Protein AF-A0A1U9ZXT6-F1 (afdb_monomer_lite)

Foldseek 3Di:
DPQWAWADDPFKIKTKGFCQAWPDDPFKIKGFLVCLVVVLVRLVVCPPPDRPDPPVVVVVPPDDPDPDPFDPDAFAWDDPNTMIMTGGDWAWPPVDDDPDRMTMTMGGNSVSVNSNVNSVVSD

pLDDT: mean 74.84, std 19.44, range [28.48, 96.31]

Organism: NCBI:txid1909395

Sequence (123 aa):
MGPYRVETRSESFYLTAPKERLTNTAATWSIPAEDVSCVLAALNQIVGQPHSGYSAWLRGGRQITGDHPMPAGDYPATSDGQRVTLSGPAYLTDRAEGTWPYNSIELGYDAVEPLRDALQAVR

Secondary structure (DSSP, 8-state):
--S-EEEE-SSEEEEEEETTT-EE-SSEEEEEGGGHHHHHHHHTTSTT-----HHHHHHTT---SSS----SS---EEE-SSEEEEES--EEE--SSS--SEEEEEEEGGGHHHHHHHHHHT-

Structure (mmCIF, N/CA/C/O backbone):
data_AF-A0A1U9ZXT6-F1
#
_entry.id   AF-A0A1U9ZXT6-F1
#
loop_
_atom_site.group_PDB
_atom_site.id
_atom_site.type_symbol
_atom_site.label_atom_id
_atom_site.label_alt_id
_atom_site.label_comp_id
_atom_site.label_asym_id
_atom_site.label_entity_id
_atom_site.label_seq_id
_atom_site.pdbx_PDB_ins_code
_atom_site.Cartn_x
_atom_site.Cartn_y
_atom_site.Cartn_z
_atom_site.occupancy
_atom_site.B_iso_or_equiv
_atom_site.auth_seq_id
_atom_site.auth_comp_id
_atom_site.auth_asym_id
_atom_site.auth_atom_id
_atom_site.pdbx_PDB_model_num
ATOM 1 N N . MET A 1 1 ? -15.234 -0.168 -6.563 1.00 59.72 1 MET A N 1
ATOM 2 C CA . MET A 1 1 ? -14.019 0.638 -6.319 1.00 59.72 1 MET A CA 1
ATOM 3 C C . MET A 1 1 ? -14.199 1.313 -4.973 1.00 59.72 1 MET A C 1
ATOM 5 O O . MET A 1 1 ? -15.179 2.029 -4.818 1.00 59.72 1 MET A O 1
ATOM 9 N N . GLY A 1 2 ? -13.365 0.963 -3.992 1.00 78.06 2 GLY A N 1
ATOM 10 C CA . GLY A 1 2 ? -13.428 1.513 -2.633 1.00 78.06 2 GLY A CA 1
ATOM 11 C C . GLY A 1 2 ? -12.745 2.883 -2.522 1.00 78.0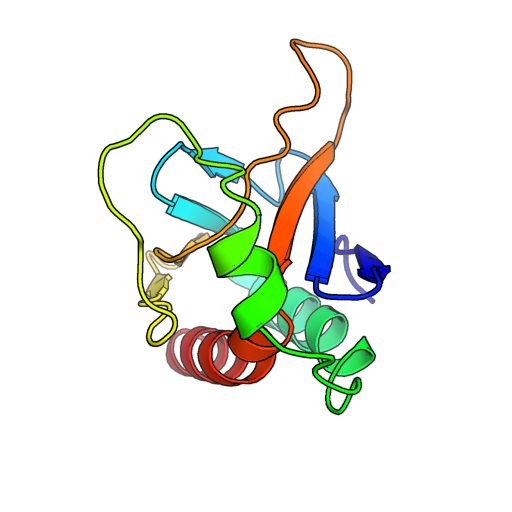6 2 GLY A C 1
ATOM 12 O O . GLY A 1 2 ? -12.568 3.549 -3.541 1.00 78.06 2 GLY A O 1
ATOM 13 N N . PRO A 1 3 ? -12.322 3.311 -1.320 1.00 89.81 3 PRO A N 1
ATOM 14 C CA . PRO A 1 3 ? -11.769 4.653 -1.096 1.00 89.81 3 PRO A CA 1
ATOM 15 C C . PRO A 1 3 ? -10.370 4.875 -1.706 1.00 89.81 3 PRO A C 1
ATOM 17 O O . PRO A 1 3 ? -9.826 5.971 -1.595 1.00 89.81 3 PRO A O 1
ATOM 20 N N . TYR A 1 4 ? -9.801 3.857 -2.355 1.00 92.31 4 TYR A N 1
ATOM 21 C CA . TYR A 1 4 ? -8.459 3.864 -2.926 1.00 92.31 4 TYR A CA 1
ATOM 22 C C . TYR A 1 4 ? -8.485 4.251 -4.402 1.00 92.31 4 TYR A C 1
ATOM 24 O O . TYR A 1 4 ? -9.256 3.702 -5.194 1.00 92.31 4 TYR A O 1
ATOM 32 N N . ARG A 1 5 ? -7.606 5.177 -4.773 1.00 91.06 5 ARG A N 1
ATOM 33 C CA . ARG A 1 5 ? -7.395 5.637 -6.147 1.00 91.06 5 ARG A CA 1
ATOM 34 C C . ARG A 1 5 ? -5.975 5.323 -6.582 1.00 91.06 5 ARG A C 1
ATOM 36 O O . ARG A 1 5 ? -5.053 5.465 -5.782 1.00 91.06 5 ARG A O 1
ATOM 43 N N . VAL A 1 6 ? -5.826 4.934 -7.845 1.00 89.06 6 VAL A N 1
ATOM 44 C CA . VAL A 1 6 ? -4.524 4.733 -8.479 1.00 89.06 6 VAL A CA 1
ATOM 45 C C . VAL A 1 6 ? -4.269 5.853 -9.476 1.00 89.06 6 VAL A C 1
ATOM 47 O O . VAL A 1 6 ? -5.105 6.119 -10.337 1.00 89.06 6 VAL A O 1
ATOM 50 N N . GLU A 1 7 ? -3.118 6.504 -9.358 1.00 86.69 7 GLU A N 1
ATOM 51 C CA . GLU A 1 7 ? -2.624 7.475 -10.334 1.00 86.69 7 GLU A CA 1
ATOM 52 C C . GLU A 1 7 ? -1.330 6.939 -10.952 1.00 86.69 7 GLU A C 1
ATOM 54 O O . GLU A 1 7 ? -0.301 6.854 -10.284 1.00 86.69 7 GLU A O 1
ATOM 59 N N . THR A 1 8 ? -1.382 6.555 -12.227 1.00 82.94 8 THR A N 1
ATOM 60 C CA . THR A 1 8 ? -0.243 5.974 -12.950 1.00 82.94 8 THR A CA 1
ATOM 61 C C . THR A 1 8 ? 0.804 7.025 -13.309 1.00 82.94 8 THR A C 1
ATOM 63 O O . THR A 1 8 ? 0.471 8.114 -13.788 1.00 82.94 8 THR A O 1
ATOM 66 N N . ARG A 1 9 ? 2.079 6.668 -13.170 1.00 75.00 9 ARG A N 1
ATOM 67 C CA . ARG A 1 9 ? 3.244 7.401 -13.683 1.00 75.00 9 ARG A CA 1
ATOM 68 C C . ARG A 1 9 ? 4.008 6.519 -14.670 1.00 75.00 9 ARG A C 1
ATOM 70 O O . ARG A 1 9 ? 3.625 5.380 -14.923 1.00 75.00 9 ARG A O 1
ATOM 77 N N . SER A 1 10 ? 5.071 7.059 -15.261 1.00 72.38 10 SER A N 1
ATOM 78 C CA . SER A 1 10 ? 5.894 6.325 -16.228 1.00 72.38 10 SER A CA 1
ATOM 79 C C . SER A 1 10 ? 6.550 5.082 -15.623 1.00 72.38 10 SER A C 1
ATOM 81 O O . SER A 1 10 ? 6.598 4.055 -16.281 1.00 72.38 10 SER A O 1
ATOM 83 N N . GLU A 1 11 ? 7.014 5.156 -14.373 1.00 71.25 11 GLU A N 1
ATOM 84 C CA . GLU A 1 11 ? 7.793 4.081 -13.724 1.00 71.25 11 GLU A CA 1
ATOM 85 C C . GLU A 1 11 ? 7.192 3.606 -12.388 1.00 71.25 11 GLU A C 1
ATOM 87 O O . GLU A 1 11 ? 7.660 2.638 -11.792 1.00 71.25 11 GLU A O 1
ATOM 92 N N . SER A 1 12 ? 6.151 4.285 -11.915 1.00 77.62 12 SER A N 1
ATOM 93 C CA . SER A 1 12 ? 5.545 4.099 -10.599 1.00 77.62 12 SER A CA 1
ATOM 94 C C . SER A 1 12 ? 4.052 4.417 -10.645 1.00 77.62 12 SER A C 1
ATOM 96 O O . SER A 1 12 ? 3.500 4.778 -11.688 1.00 77.62 12 SER A O 1
ATOM 98 N N . PHE A 1 13 ? 3.378 4.317 -9.509 1.00 81.75 13 PHE A N 1
ATOM 99 C CA . PHE A 1 13 ? 2.015 4.795 -9.336 1.00 81.75 13 PHE A CA 1
ATOM 100 C C . PHE A 1 13 ? 1.800 5.294 -7.909 1.00 81.75 13 PHE A C 1
ATOM 102 O O . PHE A 1 13 ? 2.441 4.815 -6.974 1.00 81.75 13 PHE A O 1
ATOM 109 N N . TYR A 1 14 ? 0.861 6.221 -7.733 1.00 85.75 14 TYR A N 1
ATOM 110 C CA . TYR A 1 14 ? 0.351 6.567 -6.410 1.00 85.75 14 TYR A CA 1
ATOM 111 C C . TYR A 1 14 ? -0.856 5.706 -6.064 1.00 85.75 14 TYR A C 1
ATOM 113 O O . TYR A 1 14 ? -1.781 5.585 -6.867 1.00 85.75 14 TYR A O 1
ATOM 121 N N . LEU A 1 15 ? -0.872 5.168 -4.846 1.00 90.19 15 LEU A N 1
ATOM 122 C CA . LEU A 1 15 ? -2.068 4.677 -4.177 1.00 90.19 15 LEU A CA 1
ATOM 123 C C . LEU A 1 15 ? -2.508 5.729 -3.156 1.00 90.19 15 LEU A C 1
ATOM 125 O O . LEU A 1 15 ? -1.814 5.975 -2.169 1.00 90.19 15 LEU A O 1
ATOM 129 N N . THR A 1 16 ? -3.662 6.346 -3.395 1.00 89.81 16 THR A N 1
ATOM 130 C CA . THR A 1 16 ? -4.197 7.446 -2.583 1.00 89.81 16 THR A CA 1
ATOM 131 C C . THR A 1 16 ? -5.497 7.040 -1.907 1.00 89.81 16 THR A C 1
ATOM 133 O O . THR A 1 16 ? -6.379 6.485 -2.562 1.00 89.81 16 THR A O 1
ATOM 136 N N . ALA A 1 17 ? -5.661 7.375 -0.628 1.00 92.00 17 ALA A N 1
ATOM 137 C CA . ALA A 1 17 ? -6.921 7.214 0.102 1.00 92.00 17 ALA A CA 1
ATOM 138 C C . ALA A 1 17 ? -7.058 8.270 1.217 1.00 92.00 17 ALA A C 1
ATOM 140 O O . ALA A 1 17 ? -6.080 8.952 1.535 1.00 92.00 17 ALA A O 1
ATOM 141 N N . PRO A 1 18 ? -8.256 8.453 1.807 1.00 91.00 18 PRO A N 1
ATOM 142 C CA . PRO A 1 18 ? -8.437 9.313 2.975 1.00 91.00 18 PRO A CA 1
ATOM 143 C C . PRO A 1 18 ? -7.496 8.931 4.126 1.00 91.00 18 PRO A C 1
ATOM 145 O O . PRO A 1 18 ? -7.154 7.755 4.282 1.00 91.00 18 PRO A O 1
ATOM 148 N N . LYS A 1 19 ? -7.073 9.908 4.937 1.00 87.19 19 LYS A N 1
ATOM 149 C CA . LYS A 1 19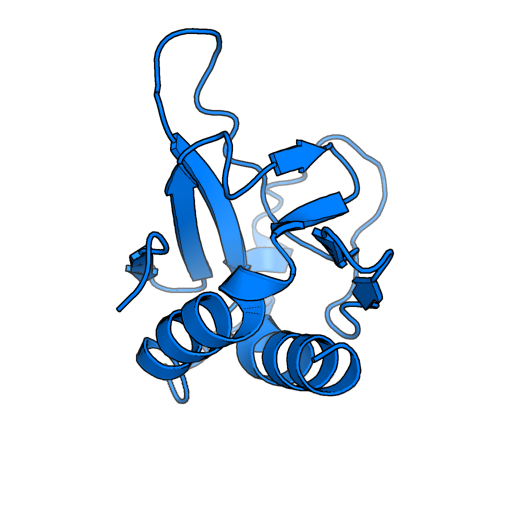 ? -6.063 9.707 6.001 1.00 87.19 19 LYS A CA 1
ATOM 150 C C . LYS A 1 19 ? -6.453 8.645 7.031 1.00 87.19 19 LYS A C 1
ATOM 152 O O . LYS A 1 19 ? -5.594 7.941 7.550 1.00 87.19 19 LYS A O 1
ATOM 157 N N . GLU A 1 20 ? -7.743 8.493 7.298 1.00 88.75 20 GLU A N 1
ATOM 158 C CA . GLU A 1 20 ? -8.293 7.473 8.191 1.00 88.75 20 GLU A CA 1
ATOM 159 C C . GLU A 1 20 ? -8.223 6.048 7.602 1.00 88.75 20 GLU A C 1
ATOM 161 O O . GLU A 1 20 ? -8.204 5.056 8.339 1.00 88.75 20 GLU A O 1
ATOM 166 N N . ARG A 1 21 ? -8.141 5.936 6.269 1.00 92.25 21 ARG A N 1
ATOM 167 C CA . ARG A 1 21 ? -8.103 4.673 5.511 1.00 92.25 21 ARG A CA 1
ATOM 168 C C . ARG A 1 21 ? -6.698 4.258 5.088 1.00 92.25 21 ARG A C 1
ATOM 170 O O . ARG A 1 21 ? -6.431 3.071 4.948 1.00 92.25 21 ARG A O 1
ATOM 177 N N . LEU A 1 22 ? -5.792 5.203 4.885 1.00 90.81 22 LEU A N 1
ATOM 178 C CA . LEU A 1 22 ? -4.394 4.922 4.577 1.00 90.81 22 LEU A CA 1
ATOM 179 C C . LEU A 1 22 ? -3.529 5.743 5.514 1.00 90.81 22 LEU A C 1
ATOM 181 O O . LEU A 1 22 ? -3.393 6.949 5.348 1.00 90.81 22 LEU A O 1
ATOM 185 N N . THR A 1 23 ? -2.944 5.083 6.503 1.00 87.12 23 THR A N 1
ATOM 186 C CA . THR A 1 23 ? -1.973 5.709 7.403 1.00 87.12 23 THR A CA 1
ATOM 187 C C . THR A 1 23 ? -0.586 5.267 6.986 1.00 87.12 23 THR A C 1
ATOM 189 O O . THR A 1 23 ? -0.391 4.087 6.703 1.00 87.12 23 THR A O 1
ATOM 192 N N . ASN A 1 24 ? 0.386 6.158 7.026 1.00 78.56 24 ASN A N 1
ATOM 193 C CA . ASN A 1 24 ? 1.765 5.835 6.708 1.00 78.56 24 ASN A CA 1
ATOM 194 C C . ASN A 1 24 ? 2.711 6.437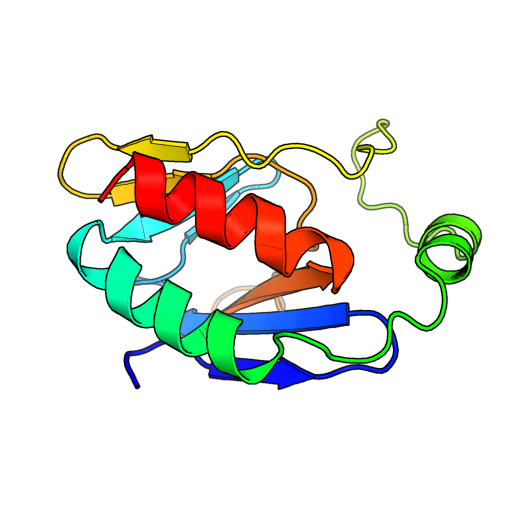 7.748 1.00 78.56 24 ASN A C 1
ATOM 196 O O . ASN A 1 24 ? 2.466 7.511 8.289 1.00 78.56 24 ASN A O 1
ATOM 200 N N . THR A 1 25 ? 3.792 5.720 8.015 1.00 73.38 25 THR A N 1
ATOM 201 C CA . THR A 1 25 ? 4.956 6.132 8.801 1.00 73.38 25 THR A CA 1
ATOM 202 C C . THR A 1 25 ? 6.192 5.947 7.931 1.00 73.38 25 THR A C 1
ATOM 204 O O . THR A 1 25 ? 6.107 5.269 6.912 1.00 73.38 25 THR A O 1
ATOM 207 N N . ALA A 1 26 ? 7.350 6.469 8.346 1.00 64.56 26 ALA A N 1
ATOM 208 C CA . ALA A 1 26 ? 8.605 6.349 7.595 1.00 64.56 26 ALA A CA 1
ATOM 209 C C . ALA A 1 26 ? 8.981 4.907 7.180 1.00 64.56 26 ALA A C 1
ATOM 211 O O . ALA A 1 26 ? 9.722 4.741 6.218 1.00 64.56 26 ALA A O 1
ATOM 212 N N . ALA A 1 27 ? 8.483 3.881 7.884 1.00 68.38 27 ALA A N 1
ATOM 213 C CA . ALA A 1 27 ? 8.836 2.479 7.647 1.00 68.38 27 ALA A CA 1
ATOM 214 C C . ALA A 1 27 ? 7.665 1.586 7.197 1.00 68.38 27 ALA A C 1
ATOM 216 O O . ALA A 1 27 ? 7.891 0.512 6.641 1.00 68.38 27 ALA A O 1
ATOM 217 N N . THR A 1 28 ? 6.419 1.984 7.463 1.00 82.38 28 THR A N 1
ATOM 218 C CA . THR A 1 28 ? 5.241 1.133 7.245 1.00 82.38 28 THR A CA 1
ATOM 219 C C . THR A 1 28 ? 4.042 1.938 6.787 1.00 82.38 28 THR A C 1
ATOM 221 O O . THR A 1 28 ? 3.934 3.140 7.030 1.00 82.38 28 THR A O 1
ATOM 224 N N . TRP A 1 29 ? 3.082 1.258 6.182 1.00 87.88 29 TRP A N 1
ATOM 225 C CA . TRP A 1 29 ? 1.767 1.819 5.921 1.00 87.88 29 TRP A CA 1
ATOM 226 C C . TRP A 1 29 ? 0.692 0.806 6.286 1.00 87.88 29 TRP A C 1
ATOM 228 O O . TRP A 1 29 ? 0.932 -0.398 6.311 1.00 87.88 29 TRP A O 1
ATOM 238 N N . SER A 1 30 ? -0.489 1.297 6.641 1.00 91.44 30 SER A N 1
ATOM 239 C CA . SER A 1 30 ? -1.582 0.448 7.091 1.00 91.44 30 SER A CA 1
ATOM 240 C C . SER A 1 30 ? -2.921 0.885 6.528 1.00 91.44 30 SER A C 1
ATOM 242 O O . SER A 1 30 ? -3.188 2.080 6.346 1.00 91.44 30 SER A O 1
ATOM 244 N N . ILE A 1 31 ? -3.771 -0.110 6.313 1.00 94.50 31 ILE A N 1
ATOM 245 C CA . ILE A 1 31 ? -5.144 0.011 5.833 1.00 94.50 31 ILE A CA 1
ATOM 246 C C . ILE A 1 31 ? -6.086 -0.711 6.802 1.00 94.50 31 ILE A C 1
ATOM 248 O O . ILE A 1 31 ? -5.643 -1.633 7.486 1.00 94.50 31 ILE A O 1
ATOM 252 N N . PRO A 1 32 ? -7.370 -0.338 6.892 1.00 96.31 32 PRO A N 1
ATOM 253 C CA . PRO A 1 32 ? -8.362 -1.161 7.571 1.00 96.31 32 PRO A CA 1
ATOM 254 C C . PRO A 1 32 ? -8.428 -2.569 6.969 1.00 96.31 32 PRO A C 1
ATOM 256 O O . PRO A 1 32 ? -8.275 -2.746 5.759 1.00 96.31 32 PRO A O 1
ATOM 259 N N . ALA A 1 33 ? -8.646 -3.583 7.803 1.00 95.44 33 ALA A N 1
ATOM 260 C CA . ALA A 1 33 ? -8.703 -4.970 7.347 1.00 95.44 33 ALA A CA 1
ATOM 261 C C . ALA A 1 33 ? -9.880 -5.195 6.382 1.00 95.44 33 ALA A C 1
ATOM 263 O O . ALA A 1 33 ? -9.750 -5.924 5.397 1.00 95.44 33 ALA A O 1
ATOM 264 N N . GLU A 1 34 ? -11.002 -4.490 6.577 1.00 95.19 34 GLU A N 1
ATOM 265 C CA . GLU A 1 34 ? -12.144 -4.548 5.660 1.00 95.19 34 GLU A CA 1
ATOM 266 C C . GLU A 1 34 ? -11.830 -4.003 4.256 1.00 95.19 34 GLU A C 1
ATOM 268 O O . GLU A 1 34 ? -12.514 -4.328 3.283 1.00 95.19 34 GLU A O 1
ATOM 273 N N . ASP A 1 35 ? -10.771 -3.203 4.133 1.00 95.94 35 ASP A N 1
ATOM 274 C CA . ASP A 1 35 ? -10.390 -2.525 2.901 1.00 95.94 35 ASP A CA 1
ATOM 275 C C . ASP A 1 35 ? -9.421 -3.329 2.023 1.00 95.94 35 ASP A C 1
ATOM 277 O O . ASP A 1 35 ? -9.158 -2.931 0.885 1.00 95.94 35 ASP A O 1
ATOM 281 N N . VAL A 1 36 ? -8.954 -4.501 2.471 1.00 94.94 36 VAL A N 1
ATOM 282 C CA . VAL A 1 36 ? -8.054 -5.378 1.695 1.00 94.94 36 VAL A CA 1
ATOM 283 C C . VAL A 1 36 ? -8.606 -5.650 0.291 1.00 94.94 36 VAL A C 1
ATOM 285 O O . VAL A 1 36 ? -7.901 -5.502 -0.708 1.00 94.94 36 VAL A O 1
ATOM 288 N N . SER A 1 37 ? -9.902 -5.961 0.179 1.00 95.12 37 SER A N 1
ATOM 289 C CA . SER A 1 37 ? -10.542 -6.214 -1.124 1.00 95.12 37 SER A CA 1
ATOM 290 C C . SER A 1 37 ? -10.602 -4.960 -2.008 1.00 95.12 37 SER A C 1
ATOM 292 O O . SER A 1 37 ? -10.505 -5.053 -3.234 1.00 95.12 37 SER A O 1
ATOM 294 N N . CYS A 1 38 ? -10.733 -3.777 -1.404 1.00 95.38 38 CYS A N 1
ATOM 295 C CA . CYS A 1 38 ? -10.733 -2.501 -2.114 1.00 95.38 38 CYS A CA 1
ATOM 296 C C . CYS A 1 38 ? -9.343 -2.160 -2.662 1.00 95.38 38 CYS A C 1
ATOM 298 O O . CYS A 1 38 ? -9.244 -1.697 -3.799 1.00 95.38 38 CYS A O 1
ATOM 300 N N . VAL A 1 39 ? -8.288 -2.419 -1.885 1.00 93.88 39 VAL A N 1
ATOM 301 C CA . VAL A 1 39 ? -6.896 -2.222 -2.316 1.00 93.88 39 VAL A CA 1
ATOM 302 C C . VAL A 1 39 ? -6.527 -3.200 -3.425 1.00 93.88 39 VAL A C 1
ATOM 304 O O . VAL A 1 39 ? -5.999 -2.776 -4.448 1.00 93.88 39 VAL A O 1
ATOM 307 N N . LEU A 1 40 ? -6.890 -4.480 -3.303 1.00 94.12 40 LEU A N 1
ATOM 308 C CA . LEU A 1 40 ? -6.686 -5.461 -4.376 1.00 94.12 40 LEU A CA 1
ATOM 309 C C . LEU A 1 40 ? -7.372 -5.032 -5.682 1.00 94.12 40 LEU A C 1
ATOM 311 O O . LEU A 1 40 ? -6.778 -5.112 -6.755 1.00 94.12 40 LEU A O 1
ATOM 315 N N . ALA A 1 41 ? -8.603 -4.519 -5.603 1.00 93.38 41 ALA A N 1
ATOM 316 C CA . ALA A 1 41 ? -9.307 -3.988 -6.770 1.00 93.38 41 ALA A CA 1
ATOM 317 C C . ALA A 1 41 ? -8.637 -2.733 -7.361 1.00 93.38 41 ALA A C 1
ATOM 319 O O . ALA A 1 41 ? -8.736 -2.503 -8.565 1.00 93.38 41 ALA A O 1
ATOM 320 N N . ALA A 1 42 ? -7.972 -1.921 -6.536 1.00 92.62 42 ALA A N 1
ATOM 321 C CA . ALA A 1 42 ? -7.178 -0.786 -6.990 1.00 92.62 42 ALA A CA 1
ATOM 322 C C . ALA A 1 42 ? -5.919 -1.259 -7.735 1.00 92.62 42 ALA A C 1
ATOM 324 O O . ALA A 1 42 ? -5.707 -0.863 -8.878 1.00 92.62 42 ALA A O 1
ATOM 325 N N . LEU A 1 43 ? -5.153 -2.183 -7.147 1.00 91.12 43 LEU A N 1
ATOM 326 C CA . LEU A 1 43 ? -3.951 -2.764 -7.759 1.00 91.12 43 LEU A CA 1
ATOM 327 C C . LEU A 1 43 ? -4.259 -3.481 -9.082 1.00 91.12 43 LEU A C 1
ATOM 329 O O . LEU A 1 43 ? -3.503 -3.353 -10.040 1.00 91.12 43 LEU A O 1
ATOM 333 N N . ASN A 1 44 ? -5.410 -4.149 -9.192 1.00 91.12 44 ASN A N 1
ATOM 334 C CA . ASN A 1 44 ? -5.842 -4.795 -10.437 1.00 91.12 44 ASN A CA 1
ATOM 335 C C . ASN A 1 44 ? -5.964 -3.831 -11.637 1.00 91.12 44 ASN A C 1
ATOM 337 O O . ASN A 1 44 ? -5.948 -4.293 -12.773 1.00 91.12 44 ASN A O 1
ATOM 341 N N . GLN A 1 45 ? -6.073 -2.512 -11.422 1.00 87.12 45 GLN A N 1
ATOM 342 C CA . GLN A 1 45 ? -6.148 -1.516 -12.507 1.00 87.12 45 GLN A CA 1
ATOM 343 C C . GLN A 1 45 ? -4.811 -1.314 -13.234 1.00 87.12 45 GLN A C 1
ATOM 345 O O . GLN A 1 45 ? -4.785 -0.767 -14.335 1.00 87.12 45 GLN A O 1
ATOM 350 N N . ILE A 1 46 ? -3.707 -1.732 -12.614 1.00 84.31 46 ILE A N 1
ATOM 351 C CA . ILE A 1 46 ? -2.339 -1.508 -13.099 1.00 84.31 46 ILE A CA 1
ATOM 352 C C . ILE A 1 46 ? -1.548 -2.806 -13.276 1.00 84.31 46 ILE A C 1
ATOM 354 O O . ILE A 1 46 ? -0.355 -2.770 -13.571 1.00 84.31 46 ILE A O 1
ATOM 358 N N . VAL A 1 47 ? -2.209 -3.955 -13.134 1.00 82.69 47 VAL A N 1
ATOM 359 C CA . VAL A 1 47 ? -1.622 -5.256 -13.464 1.00 82.69 47 VAL A CA 1
ATOM 360 C C . VAL A 1 47 ? -1.251 -5.273 -14.946 1.00 82.69 47 VAL A C 1
ATOM 362 O O . VAL A 1 47 ? -2.062 -4.927 -15.805 1.00 82.69 47 VAL A O 1
ATOM 365 N N . GLY A 1 48 ? -0.016 -5.678 -15.244 1.00 71.19 48 GLY A N 1
ATOM 366 C CA . GLY A 1 48 ? 0.493 -5.776 -16.613 1.00 71.19 48 GLY A CA 1
ATOM 367 C C . GLY A 1 48 ? 0.916 -4.449 -17.251 1.00 71.19 48 GLY A C 1
ATOM 368 O O . GLY A 1 48 ? 1.205 -4.435 -18.448 1.00 71.19 48 GLY A O 1
ATOM 369 N N . GLN A 1 49 ? 0.975 -3.344 -16.494 1.00 69.06 49 GLN A N 1
ATOM 370 C CA . GLN A 1 49 ? 1.578 -2.101 -16.984 1.00 69.06 49 GLN A CA 1
ATOM 371 C C . GLN A 1 49 ? 3.060 -2.332 -17.331 1.00 69.06 49 GLN A C 1
ATOM 373 O O . GLN A 1 49 ? 3.771 -2.992 -16.570 1.00 69.06 49 GLN A O 1
ATOM 378 N N . PRO A 1 50 ? 3.548 -1.833 -18.483 1.00 61.34 50 PRO A N 1
ATOM 379 C CA . PRO A 1 50 ? 4.914 -2.077 -18.915 1.00 61.34 50 PRO A CA 1
ATOM 380 C C . PRO A 1 50 ? 5.906 -1.467 -17.923 1.00 61.34 50 PRO A C 1
ATOM 382 O O . PRO A 1 50 ? 5.924 -0.264 -17.679 1.00 61.34 50 PRO A O 1
ATOM 385 N N . HIS A 1 51 ? 6.766 -2.326 -17.382 1.00 59.38 51 HIS A N 1
ATOM 386 C CA . HIS A 1 51 ? 7.847 -1.955 -16.484 1.00 59.38 51 HIS A CA 1
ATOM 387 C C . HIS A 1 51 ? 8.934 -1.285 -17.330 1.00 59.38 51 HIS A C 1
ATOM 389 O O . HIS A 1 51 ? 9.872 -1.952 -17.775 1.00 59.38 51 HIS A O 1
ATOM 395 N N . SER A 1 52 ? 8.830 0.016 -17.613 1.00 48.50 52 SER A N 1
ATOM 396 C CA . SER A 1 52 ? 9.956 0.749 -18.195 1.00 48.50 52 SER A CA 1
ATOM 397 C C . SER A 1 52 ? 11.042 0.911 -17.128 1.00 48.50 52 SER A C 1
ATOM 399 O O . SER A 1 52 ? 11.198 1.966 -16.536 1.00 48.50 52 SER A O 1
ATOM 401 N N . GLY A 1 53 ? 11.749 -0.181 -16.839 1.00 47.97 53 GLY A N 1
ATOM 402 C CA . GLY A 1 53 ? 13.002 -0.217 -16.101 1.00 47.97 53 GLY A CA 1
ATOM 403 C C . GLY A 1 53 ? 12.967 0.361 -14.686 1.00 47.97 53 GLY A C 1
ATOM 404 O O . GLY A 1 53 ? 13.417 1.479 -14.464 1.00 47.97 53 GLY A O 1
ATOM 405 N N . TYR A 1 54 ? 12.665 -0.492 -13.705 1.00 42.31 54 TYR A N 1
ATOM 406 C CA . TYR A 1 54 ? 13.064 -0.331 -12.293 1.00 42.31 54 TYR A CA 1
ATOM 407 C C . TYR A 1 54 ? 14.522 0.176 -12.120 1.00 42.31 54 TYR A C 1
ATOM 409 O O . TYR A 1 54 ? 14.859 0.916 -11.196 1.00 42.31 54 TYR A O 1
ATOM 417 N N . SER A 1 55 ? 15.401 -0.156 -13.073 1.00 44.34 55 SER A N 1
ATOM 418 C CA . SER A 1 55 ? 16.800 0.270 -13.124 1.00 44.34 55 SER A CA 1
ATOM 419 C C . SER A 1 55 ? 17.038 1.773 -13.337 1.00 44.34 55 SER A C 1
ATOM 421 O O . SER A 1 55 ? 18.142 2.231 -13.045 1.00 44.34 55 SER A O 1
ATOM 423 N N . ALA A 1 56 ? 16.073 2.545 -13.846 1.00 42.94 56 ALA A N 1
ATOM 424 C CA . ALA A 1 56 ? 16.209 4.000 -13.982 1.00 42.94 56 ALA A CA 1
ATOM 425 C C . ALA A 1 56 ? 15.836 4.728 -12.678 1.00 42.94 56 ALA A C 1
ATOM 427 O O . ALA A 1 56 ? 16.570 5.622 -12.249 1.00 42.94 56 ALA A O 1
ATOM 428 N N . TRP A 1 57 ? 14.795 4.257 -11.984 1.00 41.19 57 TRP A N 1
ATOM 429 C CA . TRP A 1 57 ? 14.343 4.801 -10.700 1.00 41.19 57 TRP A CA 1
ATOM 430 C C . TRP A 1 57 ? 15.402 4.653 -9.591 1.00 41.19 57 TRP A C 1
ATOM 432 O O . TRP A 1 57 ? 15.709 5.621 -8.894 1.00 41.19 57 TRP A O 1
ATOM 442 N N . LEU A 1 58 ? 16.079 3.496 -9.508 1.00 47.09 58 LEU A N 1
ATOM 443 C CA . LEU A 1 58 ? 17.231 3.310 -8.608 1.00 47.09 58 LEU A CA 1
ATOM 444 C C . LEU A 1 58 ? 18.460 4.156 -9.001 1.00 47.09 58 LEU A C 1
ATOM 446 O O . LEU A 1 58 ? 19.205 4.598 -8.128 1.00 47.09 58 LEU A O 1
ATOM 450 N N . ARG A 1 59 ? 18.694 4.404 -10.301 1.00 40.41 59 ARG A N 1
ATOM 451 C CA . ARG A 1 59 ? 19.840 5.209 -10.785 1.00 40.41 59 ARG A CA 1
ATOM 452 C C . ARG A 1 59 ? 19.656 6.715 -10.574 1.00 40.41 59 ARG A C 1
ATOM 454 O O . ARG A 1 59 ? 20.646 7.442 -10.583 1.00 40.41 59 ARG A O 1
ATOM 461 N N . GLY A 1 60 ? 18.421 7.177 -10.388 1.00 40.44 60 GLY A N 1
ATOM 462 C CA . GLY A 1 60 ? 18.069 8.592 -10.253 1.00 40.44 60 GLY A CA 1
ATOM 463 C C . GLY A 1 60 ? 18.273 9.205 -8.866 1.00 40.44 60 GLY A C 1
ATOM 464 O O . GLY A 1 60 ? 18.030 10.400 -8.713 1.00 40.44 60 GLY A O 1
ATOM 465 N N . GLY A 1 61 ? 18.700 8.435 -7.857 1.00 37.91 61 GLY A N 1
ATOM 466 C CA . GLY A 1 61 ? 19.147 8.993 -6.575 1.00 37.91 61 GLY A CA 1
ATOM 467 C C . GLY A 1 61 ? 18.125 9.885 -5.859 1.00 37.91 61 GLY A C 1
ATOM 468 O O . GLY A 1 61 ? 18.520 10.808 -5.151 1.00 37.91 61 GLY A O 1
ATOM 469 N N . ARG A 1 62 ? 16.814 9.640 -5.998 1.00 40.22 62 ARG A N 1
ATOM 470 C CA . ARG A 1 62 ? 15.810 10.253 -5.109 1.00 40.22 62 ARG A CA 1
ATOM 471 C C . ARG A 1 62 ? 15.650 9.402 -3.856 1.00 40.22 62 ARG A C 1
ATOM 473 O O . ARG A 1 62 ? 14.651 8.735 -3.624 1.00 40.22 62 ARG A O 1
ATOM 480 N N . GLN A 1 63 ? 16.733 9.447 -3.093 1.00 37.31 63 GLN A N 1
ATOM 481 C CA . GLN A 1 63 ? 16.927 8.938 -1.748 1.00 37.31 63 GLN A CA 1
ATOM 482 C C . GLN A 1 63 ? 15.870 9.560 -0.816 1.00 37.31 63 GLN A C 1
ATOM 484 O O . GLN A 1 63 ? 15.775 10.784 -0.724 1.00 37.31 63 GLN A O 1
ATOM 489 N N . ILE A 1 64 ? 15.064 8.742 -0.133 1.00 44.28 64 ILE A N 1
ATOM 490 C CA . ILE A 1 64 ? 14.432 9.187 1.115 1.00 44.28 64 ILE A CA 1
ATOM 491 C C . ILE A 1 64 ? 15.507 9.076 2.194 1.00 44.28 64 ILE A C 1
ATOM 493 O O . ILE A 1 64 ? 16.229 8.086 2.265 1.00 44.28 64 ILE A O 1
ATOM 497 N N . THR A 1 65 ? 15.627 10.113 3.013 1.00 36.19 65 THR A N 1
ATOM 498 C CA . THR A 1 65 ? 16.339 10.095 4.292 1.00 36.19 65 THR A CA 1
ATOM 499 C C . THR A 1 65 ? 16.054 8.805 5.068 1.00 36.19 65 THR A C 1
ATOM 501 O O . THR A 1 65 ? 14.922 8.557 5.477 1.00 36.19 65 THR A O 1
ATOM 504 N N . GLY A 1 66 ? 17.104 8.009 5.256 1.00 34.12 66 GLY A N 1
ATOM 505 C CA . GLY A 1 66 ? 17.096 6.659 5.813 1.00 34.12 66 GLY A CA 1
ATOM 506 C C . GLY A 1 66 ? 18.060 5.809 4.986 1.00 34.12 66 GLY A C 1
ATOM 507 O O . GLY A 1 66 ? 17.745 5.460 3.857 1.00 34.12 66 GLY A O 1
ATOM 508 N N . ASP A 1 67 ? 19.257 5.543 5.510 1.00 28.48 67 ASP A N 1
ATOM 509 C CA . ASP A 1 67 ? 20.466 5.068 4.803 1.00 28.48 67 ASP A CA 1
ATOM 510 C C . ASP A 1 67 ? 20.416 3.655 4.176 1.00 28.48 67 ASP A C 1
ATOM 512 O O . ASP A 1 67 ? 21.438 2.975 4.067 1.00 28.48 67 ASP A O 1
ATOM 516 N N . HIS A 1 68 ? 19.258 3.181 3.719 1.00 32.97 68 HIS A N 1
ATOM 517 C CA . HIS A 1 68 ? 19.135 1.845 3.153 1.00 32.97 68 HIS A CA 1
ATOM 518 C C . HIS A 1 68 ? 18.441 1.861 1.787 1.00 32.97 68 HIS A C 1
ATOM 520 O O . HIS A 1 68 ? 17.249 2.165 1.712 1.00 32.97 68 HIS A O 1
ATOM 526 N N . PRO A 1 69 ? 19.136 1.483 0.693 1.00 38.47 69 PRO A N 1
ATOM 527 C CA . PRO A 1 69 ? 18.444 1.048 -0.512 1.00 38.47 69 PRO A CA 1
ATOM 528 C C . PRO A 1 69 ? 17.606 -0.177 -0.136 1.00 38.47 69 PRO A C 1
ATOM 530 O O . PRO A 1 69 ? 18.162 -1.235 0.153 1.00 38.47 69 PRO A O 1
ATOM 533 N N . MET A 1 70 ? 16.279 -0.039 -0.072 1.00 42.19 70 MET A N 1
ATOM 534 C CA . MET A 1 70 ? 15.414 -1.196 0.147 1.00 42.19 70 MET A CA 1
ATOM 535 C C . MET A 1 70 ? 15.251 -1.923 -1.191 1.00 42.19 70 MET A C 1
ATOM 537 O O . MET A 1 70 ? 14.697 -1.338 -2.127 1.00 42.19 70 MET A O 1
ATOM 541 N N . PRO A 1 71 ? 15.767 -3.158 -1.325 1.00 43.69 71 PRO A N 1
ATOM 542 C CA . PRO A 1 71 ? 15.558 -3.941 -2.531 1.00 43.69 71 PRO A CA 1
ATOM 543 C C . PRO A 1 71 ? 14.060 -4.197 -2.733 1.00 43.69 71 PRO A C 1
ATOM 545 O O . PRO A 1 71 ? 13.306 -4.335 -1.768 1.00 43.69 71 PRO A O 1
ATOM 548 N N . ALA A 1 72 ? 13.632 -4.277 -3.993 1.00 50.41 72 ALA A N 1
ATOM 549 C CA . ALA A 1 72 ? 12.363 -4.905 -4.333 1.00 50.41 72 ALA A CA 1
ATOM 550 C C . ALA A 1 72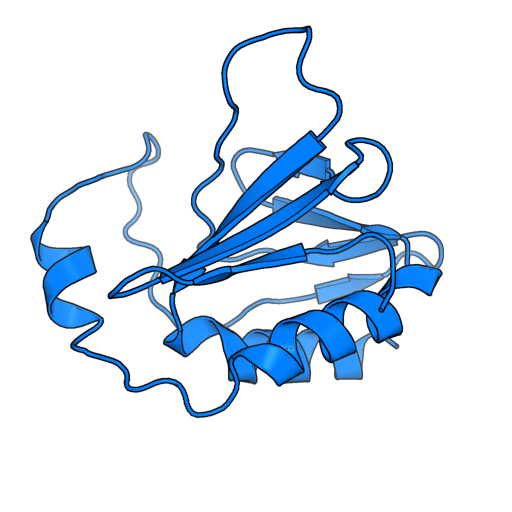 ? 12.348 -6.338 -3.790 1.00 50.41 72 ALA A C 1
ATOM 552 O O . ALA A 1 72 ? 13.366 -7.034 -3.864 1.00 50.41 72 ALA A O 1
ATOM 553 N N . GLY A 1 73 ? 11.209 -6.796 -3.277 1.00 55.72 73 GLY A N 1
ATOM 554 C CA . GLY A 1 73 ? 11.068 -8.224 -3.021 1.00 55.72 73 GLY A CA 1
ATOM 555 C C . GLY A 1 73 ? 9.879 -8.620 -2.180 1.00 55.72 73 GLY A C 1
ATOM 556 O O . GLY A 1 73 ? 9.088 -9.423 -2.644 1.00 55.72 73 GLY A O 1
ATOM 557 N N . ASP A 1 74 ? 9.707 -8.041 -0.995 1.00 64.56 74 ASP A N 1
ATOM 558 C CA . ASP A 1 74 ? 8.725 -8.548 -0.038 1.00 64.56 74 ASP A CA 1
ATOM 559 C C . ASP A 1 74 ? 7.981 -7.406 0.646 1.00 64.56 74 ASP A C 1
ATOM 561 O O . ASP A 1 74 ? 8.588 -6.477 1.183 1.00 64.56 74 ASP A O 1
ATOM 565 N N . TYR A 1 75 ? 6.653 -7.508 0.655 1.00 76.56 75 TYR A N 1
ATOM 566 C CA . TYR A 1 75 ? 5.785 -6.657 1.458 1.00 76.56 75 TYR A CA 1
ATOM 567 C C . TYR A 1 75 ? 5.177 -7.478 2.590 1.00 76.56 75 TYR A C 1
ATOM 569 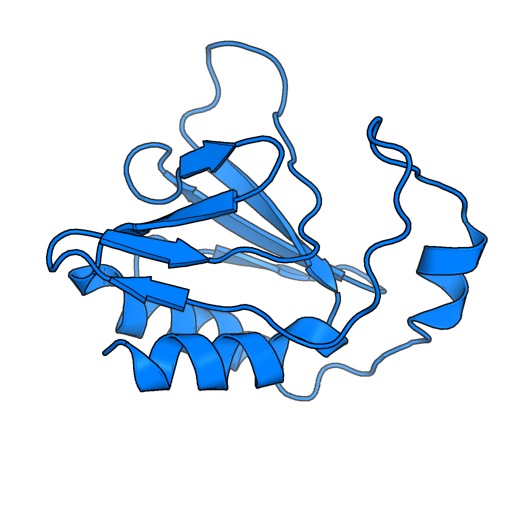O O . TYR A 1 75 ? 4.014 -7.863 2.493 1.00 76.56 75 TYR A O 1
ATOM 577 N N . PRO A 1 76 ? 5.929 -7.812 3.655 1.00 81.50 76 PRO A N 1
ATOM 578 C CA . PRO A 1 76 ? 5.361 -8.560 4.763 1.00 81.50 76 PRO A CA 1
ATOM 579 C C . PRO A 1 76 ? 4.160 -7.795 5.320 1.00 81.50 76 PRO A C 1
ATOM 581 O O . PRO A 1 76 ? 4.265 -6.627 5.710 1.00 81.50 76 PRO A O 1
ATOM 584 N N . ALA A 1 77 ? 3.019 -8.477 5.321 1.00 88.75 77 ALA A N 1
ATOM 585 C CA . ALA A 1 77 ? 1.764 -7.968 5.829 1.00 88.75 77 ALA A CA 1
ATOM 586 C C . ALA A 1 77 ? 1.426 -8.676 7.140 1.00 88.75 77 ALA A C 1
ATOM 588 O O . ALA A 1 77 ? 1.533 -9.898 7.254 1.00 88.75 77 ALA A O 1
ATOM 589 N N . THR A 1 78 ? 1.000 -7.910 8.135 1.00 92.25 78 THR A N 1
ATOM 590 C CA . THR A 1 78 ? 0.462 -8.433 9.391 1.00 92.25 78 THR A CA 1
ATOM 591 C C . THR A 1 78 ? -0.918 -7.845 9.627 1.00 92.25 78 THR A C 1
ATOM 593 O O . THR A 1 78 ? -1.167 -6.684 9.298 1.00 92.25 78 THR A O 1
ATOM 596 N N . SER A 1 79 ? -1.826 -8.644 10.187 1.00 93.56 79 SER A N 1
ATOM 597 C CA . SER A 1 79 ? -3.152 -8.180 10.591 1.00 93.56 79 SER A CA 1
ATOM 598 C C . SER A 1 79 ? -3.347 -8.334 12.093 1.00 93.56 79 SER A C 1
ATOM 600 O O . SER A 1 79 ? -2.948 -9.343 12.672 1.00 93.56 79 SER A O 1
ATOM 602 N N . ASP A 1 80 ? -3.989 -7.344 12.710 1.00 94.00 80 ASP A N 1
ATOM 603 C CA . ASP A 1 80 ? -4.483 -7.397 14.093 1.00 94.00 80 ASP A CA 1
ATOM 604 C C . ASP A 1 80 ? -6.013 -7.606 14.167 1.00 94.00 80 ASP A C 1
ATOM 606 O O . ASP A 1 80 ? -6.614 -7.498 15.235 1.00 94.00 80 ASP A O 1
ATOM 610 N N . GLY A 1 81 ? -6.655 -7.899 13.028 1.00 91.44 81 GLY A N 1
ATOM 611 C CA . GLY A 1 81 ? -8.108 -8.037 12.887 1.00 91.44 81 GLY A CA 1
ATOM 612 C C . GLY A 1 81 ? -8.864 -6.721 12.663 1.00 91.44 81 GLY A C 1
ATOM 613 O O . GLY A 1 81 ? -10.017 -6.758 12.239 1.00 91.44 81 GLY A O 1
ATOM 614 N N . GLN A 1 82 ? -8.238 -5.564 12.890 1.00 93.94 82 GLN A N 1
ATOM 615 C CA . GLN A 1 82 ? -8.804 -4.246 12.571 1.00 93.94 82 GLN A CA 1
ATOM 616 C C . GLN A 1 82 ? -8.089 -3.589 11.397 1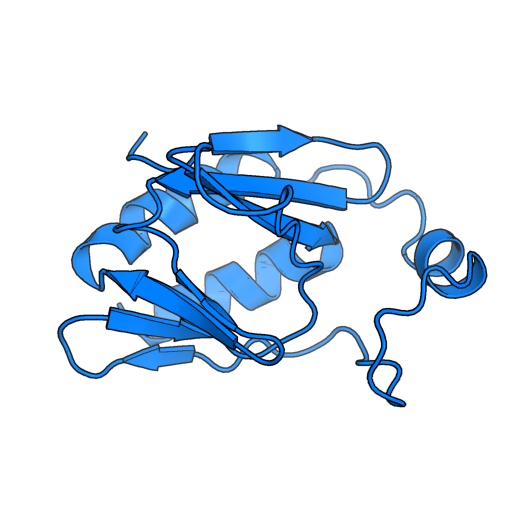.00 93.94 82 GLN A C 1
ATOM 618 O O . GLN A 1 82 ? -8.709 -2.909 10.579 1.00 93.94 82 GLN A O 1
ATOM 623 N N . ARG A 1 83 ? -6.775 -3.774 11.309 1.00 95.50 83 ARG A N 1
ATOM 624 C CA . ARG A 1 83 ? -5.918 -3.195 10.285 1.00 95.50 83 ARG A CA 1
ATOM 625 C C . ARG A 1 83 ? -4.975 -4.246 9.727 1.00 95.50 83 ARG A C 1
ATOM 627 O O . ARG A 1 83 ? -4.645 -5.238 10.373 1.00 95.50 83 ARG A O 1
ATOM 634 N N . VAL A 1 84 ? -4.536 -4.001 8.503 1.00 95.25 84 VAL A N 1
ATOM 635 C CA . VAL A 1 84 ? -3.407 -4.675 7.873 1.00 95.25 84 VAL A CA 1
ATOM 636 C C . VAL A 1 84 ? -2.277 -3.667 7.766 1.00 95.25 84 VAL A C 1
ATOM 638 O O . VAL A 1 84 ? -2.460 -2.588 7.201 1.00 95.25 84 VAL A O 1
ATOM 641 N N . THR A 1 85 ? -1.116 -4.016 8.308 1.00 92.88 85 THR A N 1
ATOM 642 C CA . THR A 1 85 ? 0.109 -3.222 8.211 1.00 92.88 85 THR A CA 1
ATOM 643 C C . THR A 1 85 ? 1.062 -3.898 7.246 1.00 92.88 85 THR A C 1
ATOM 645 O O . THR A 1 85 ? 1.350 -5.082 7.398 1.00 92.88 85 THR A O 1
ATOM 648 N N . LEU A 1 86 ? 1.563 -3.143 6.272 1.00 89.38 86 LEU A N 1
ATOM 649 C CA . LEU A 1 86 ? 2.566 -3.586 5.318 1.00 89.38 86 LEU A CA 1
ATOM 650 C C . LEU A 1 86 ? 3.875 -2.841 5.576 1.00 89.38 86 LEU A C 1
ATOM 652 O O . LEU A 1 86 ? 3.893 -1.622 5.776 1.00 89.38 86 LEU A O 1
ATOM 656 N N . SER A 1 87 ? 4.975 -3.587 5.550 1.00 82.38 87 SER A N 1
ATOM 657 C CA . SER A 1 87 ? 6.328 -3.018 5.490 1.00 82.38 87 SER A CA 1
ATOM 658 C C . SER A 1 87 ? 6.862 -3.175 4.072 1.00 82.38 87 SER A C 1
ATOM 660 O O . SER A 1 87 ? 6.517 -4.145 3.410 1.00 82.38 87 SER A O 1
ATOM 662 N N . GLY A 1 88 ? 7.696 -2.254 3.597 1.00 68.94 88 GLY A N 1
ATOM 663 C CA . GLY A 1 88 ? 8.323 -2.374 2.279 1.00 68.94 88 GLY A CA 1
ATOM 664 C C . GLY A 1 88 ? 8.569 -1.023 1.610 1.00 68.94 88 GLY A C 1
ATOM 665 O O . GLY A 1 88 ? 8.176 0.012 2.154 1.00 68.94 88 GLY A O 1
ATOM 666 N N . PRO A 1 89 ? 9.219 -1.014 0.434 1.00 64.44 89 PRO A N 1
ATOM 667 C CA . PRO A 1 89 ? 9.565 0.219 -0.257 1.00 64.44 89 PRO A CA 1
ATOM 668 C C . PRO A 1 89 ? 8.293 0.931 -0.728 1.00 64.44 89 PRO A C 1
ATOM 670 O O . PRO A 1 89 ? 7.560 0.431 -1.581 1.00 64.44 89 PRO A O 1
ATOM 673 N N . ALA A 1 90 ? 8.031 2.103 -0.159 1.00 67.25 90 ALA A N 1
ATOM 674 C CA . ALA A 1 90 ? 6.963 2.999 -0.575 1.00 67.25 90 ALA A CA 1
ATOM 675 C C . ALA A 1 90 ? 7.437 4.444 -0.396 1.00 67.25 90 ALA A C 1
ATOM 677 O O . ALA A 1 90 ? 7.895 4.816 0.687 1.00 67.25 90 ALA A O 1
ATOM 678 N N . TYR A 1 91 ? 7.335 5.271 -1.440 1.00 65.00 91 TYR A N 1
ATOM 679 C CA . TYR A 1 91 ? 7.611 6.695 -1.285 1.00 65.00 91 TYR A CA 1
ATOM 680 C C . TYR A 1 91 ? 6.427 7.339 -0.582 1.00 65.00 91 TYR A C 1
ATOM 682 O O . TYR A 1 91 ? 5.295 7.310 -1.066 1.00 65.00 91 TYR A O 1
ATOM 690 N N . LEU A 1 92 ? 6.675 7.932 0.574 1.00 65.25 92 LEU A N 1
ATOM 691 C CA . LEU A 1 92 ? 5.629 8.608 1.315 1.00 65.25 92 LEU A CA 1
ATOM 692 C C . LEU A 1 92 ? 5.513 10.019 0.780 1.00 65.25 92 LEU A C 1
ATOM 694 O O . LEU A 1 92 ? 6.378 10.862 1.014 1.00 65.25 92 LEU A O 1
ATOM 698 N N . THR A 1 93 ? 4.425 10.293 0.074 1.00 60.09 93 THR A N 1
ATOM 699 C CA . THR A 1 93 ? 4.069 11.683 -0.181 1.00 60.09 93 THR A CA 1
ATOM 700 C C . THR A 1 93 ? 3.325 12.205 1.030 1.00 60.09 93 THR A C 1
ATOM 702 O O . THR A 1 93 ? 2.097 12.267 1.062 1.00 60.09 93 THR A O 1
ATOM 705 N N . ASP A 1 94 ? 4.091 12.596 2.045 1.00 52.38 94 ASP A N 1
ATOM 706 C CA . ASP A 1 94 ? 3.586 13.550 3.017 1.00 52.38 94 ASP A CA 1
ATOM 707 C C . ASP A 1 94 ? 3.546 14.896 2.287 1.00 52.38 94 ASP A C 1
ATOM 709 O O . ASP A 1 94 ? 4.510 15.665 2.262 1.00 52.38 94 ASP A O 1
ATOM 713 N N . ARG A 1 95 ? 2.469 15.135 1.524 1.00 52.00 95 ARG A N 1
ATOM 714 C CA . ARG A 1 95 ? 2.198 16.475 0.999 1.00 52.00 95 ARG A CA 1
ATOM 715 C C . ARG A 1 95 ? 1.951 17.350 2.223 1.00 52.00 95 ARG A C 1
ATOM 717 O O . ARG A 1 95 ? 0.836 17.366 2.729 1.00 52.00 95 ARG A O 1
ATOM 724 N N . ALA A 1 96 ? 3.039 17.975 2.672 1.00 41.12 96 ALA A N 1
ATOM 725 C CA . ALA A 1 96 ? 3.194 18.973 3.720 1.00 41.12 96 ALA A CA 1
ATOM 726 C C . ALA A 1 96 ? 1.938 19.241 4.567 1.00 41.12 96 ALA A C 1
ATOM 728 O O . ALA A 1 96 ? 0.960 19.813 4.092 1.00 41.12 96 ALA A O 1
ATOM 729 N N . GLU A 1 97 ? 2.030 18.861 5.840 1.00 44.72 97 GLU A N 1
ATOM 730 C CA . GLU A 1 97 ? 1.406 19.519 6.991 1.00 44.72 97 GLU A CA 1
ATOM 731 C C . GLU A 1 97 ? -0.045 20.028 6.814 1.00 44.72 97 GLU A C 1
ATOM 733 O O . GLU A 1 97 ? -0.345 21.127 6.350 1.00 44.72 97 GLU A O 1
ATOM 738 N N . GLY A 1 98 ? -0.979 19.232 7.341 1.00 49.69 98 GLY A N 1
ATOM 739 C CA . GLY A 1 98 ? -2.114 19.767 8.100 1.00 49.69 98 GLY A CA 1
ATOM 740 C C . GLY A 1 98 ? -3.460 19.933 7.394 1.00 49.69 98 GLY A C 1
ATOM 741 O O . GLY A 1 98 ? -4.474 19.872 8.081 1.00 49.69 98 GLY A O 1
ATOM 742 N N . THR A 1 99 ? -3.532 20.084 6.067 1.00 62.47 99 THR A N 1
ATOM 743 C CA . THR A 1 99 ? -4.823 20.416 5.406 1.00 62.47 99 THR A CA 1
ATOM 744 C C . THR A 1 99 ? -5.291 19.452 4.323 1.00 62.47 99 THR A C 1
ATOM 746 O O . THR A 1 99 ? -6.485 19.413 4.028 1.00 62.47 99 THR A O 1
ATOM 749 N N . TRP A 1 100 ? -4.408 18.635 3.745 1.00 73.06 100 TRP A N 1
ATOM 750 C CA . TRP A 1 100 ? -4.837 17.671 2.733 1.00 73.06 100 TRP A CA 1
ATOM 751 C C . TRP A 1 100 ? -5.552 16.474 3.390 1.00 73.06 100 TRP A C 1
ATOM 753 O O . TRP A 1 100 ? -4.962 15.854 4.282 1.00 73.06 100 TRP A O 1
ATOM 763 N N . PRO A 1 101 ? -6.792 16.120 2.990 1.00 84.06 101 PRO A N 1
ATOM 764 C CA . PRO A 1 101 ? -7.572 15.064 3.647 1.00 84.06 101 PRO A CA 1
ATOM 765 C C . PRO A 1 101 ? -7.217 13.643 3.175 1.00 84.06 101 PRO A C 1
ATOM 767 O O . PRO A 1 101 ? -7.880 12.681 3.553 1.00 84.06 101 PRO A O 1
ATOM 770 N N . TYR A 1 102 ? -6.164 13.492 2.368 1.00 84.75 102 TYR A N 1
ATOM 771 C CA . TYR A 1 102 ? -5.728 12.216 1.804 1.00 84.75 102 TYR A CA 1
ATOM 772 C C . TYR A 1 102 ? -4.254 11.952 2.106 1.00 84.75 102 TYR A C 1
ATOM 774 O O . TYR A 1 102 ? -3.458 12.889 2.165 1.00 84.75 102 TYR A O 1
ATOM 782 N N . ASN A 1 103 ? -3.898 10.677 2.213 1.00 86.56 103 ASN A N 1
ATOM 783 C CA . ASN A 1 103 ? -2.522 10.199 2.153 1.00 86.56 103 ASN A CA 1
ATOM 784 C C . ASN A 1 103 ? -2.296 9.492 0.820 1.00 86.56 103 ASN A C 1
ATOM 786 O O . ASN A 1 103 ? -3.220 8.885 0.271 1.00 86.56 103 ASN A O 1
ATOM 790 N N . SER A 1 104 ? -1.071 9.571 0.301 1.00 84.56 104 SER A N 1
ATOM 791 C CA . SER A 1 104 ? -0.668 8.766 -0.854 1.00 84.56 104 SER A CA 1
ATOM 792 C C . SER A 1 104 ? 0.701 8.148 -0.638 1.00 84.56 104 SER A C 1
ATOM 794 O O . SER A 1 104 ? 1.625 8.804 -0.144 1.00 84.56 104 SER A O 1
ATOM 796 N N . ILE A 1 105 ? 0.820 6.896 -1.058 1.00 83.56 105 ILE A N 1
ATOM 797 C CA . ILE A 1 105 ? 2.090 6.186 -1.164 1.00 83.56 105 ILE A CA 1
ATOM 798 C C . ILE A 1 105 ? 2.416 5.987 -2.641 1.00 83.56 105 ILE A C 1
ATOM 800 O O . ILE A 1 105 ? 1.523 5.694 -3.432 1.00 83.56 105 ILE A O 1
ATOM 804 N N . GLU A 1 106 ? 3.673 6.175 -3.021 1.00 83.12 106 GLU A N 1
ATOM 805 C CA . GLU A 1 106 ? 4.181 5.835 -4.349 1.00 83.12 106 GLU A CA 1
ATOM 806 C C . GLU A 1 106 ? 4.832 4.460 -4.311 1.00 83.12 106 GLU A C 1
ATOM 808 O O . GLU A 1 106 ? 5.620 4.163 -3.411 1.00 83.12 106 GLU A O 1
ATOM 813 N N . LEU A 1 107 ? 4.526 3.636 -5.303 1.00 80.62 107 LEU A N 1
ATOM 814 C CA . LEU A 1 107 ? 5.019 2.272 -5.427 1.00 80.62 107 LEU A CA 1
ATOM 815 C C . LEU A 1 107 ? 5.513 2.049 -6.859 1.00 80.62 107 LEU A C 1
ATOM 817 O O . LEU A 1 107 ? 4.946 2.588 -7.812 1.00 80.62 107 LEU A O 1
ATOM 821 N N . GLY A 1 108 ? 6.570 1.254 -7.015 1.00 78.62 108 GLY A N 1
ATOM 822 C CA . GLY A 1 108 ? 7.005 0.776 -8.327 1.00 78.62 108 GLY A CA 1
ATOM 823 C C . GLY A 1 108 ? 6.036 -0.271 -8.882 1.00 78.62 108 GLY A C 1
ATOM 824 O O . GLY A 1 108 ? 5.364 -0.968 -8.124 1.00 78.62 108 GLY A O 1
ATOM 825 N N . TYR A 1 109 ? 5.946 -0.410 -10.207 1.00 78.38 109 TYR A N 1
ATOM 826 C CA . TYR A 1 109 ? 5.076 -1.432 -10.817 1.00 78.38 109 TYR A CA 1
ATOM 827 C C . TYR A 1 109 ? 5.498 -2.875 -10.488 1.00 78.38 109 TYR A C 1
ATOM 829 O O . TYR A 1 109 ? 4.675 -3.785 -10.503 1.00 78.38 109 TYR A O 1
ATOM 837 N N . ASP A 1 110 ? 6.762 -3.091 -10.135 1.00 77.38 110 ASP A N 1
ATOM 838 C CA . ASP A 1 110 ? 7.291 -4.357 -9.622 1.00 77.38 110 ASP A CA 1
ATOM 839 C C . ASP A 1 110 ? 6.735 -4.744 -8.242 1.00 77.38 110 ASP A C 1
ATOM 841 O O . ASP A 1 110 ? 6.726 -5.923 -7.899 1.00 77.38 110 ASP A O 1
ATOM 845 N N . ALA A 1 111 ? 6.199 -3.785 -7.485 1.00 79.44 111 ALA A N 1
ATOM 846 C CA . ALA A 1 111 ? 5.542 -4.038 -6.208 1.00 79.44 111 ALA A CA 1
ATOM 847 C C . ALA A 1 111 ? 4.153 -4.674 -6.345 1.00 79.44 111 ALA A C 1
ATOM 849 O O . ALA A 1 111 ? 3.641 -5.218 -5.368 1.00 79.44 111 ALA A O 1
ATOM 850 N N . VAL A 1 112 ? 3.516 -4.588 -7.520 1.00 86.19 112 VAL A N 1
ATOM 851 C CA . VAL A 1 112 ? 2.090 -4.918 -7.679 1.00 86.19 112 VAL A CA 1
ATOM 852 C C . VAL A 1 112 ? 1.797 -6.370 -7.309 1.00 86.19 112 VAL A C 1
ATOM 854 O O . VAL A 1 112 ? 0.905 -6.608 -6.500 1.00 86.19 112 VAL A O 1
ATOM 857 N N . GLU A 1 113 ? 2.537 -7.334 -7.857 1.00 87.06 113 GLU A N 1
ATOM 858 C CA . GLU A 1 113 ? 2.285 -8.754 -7.574 1.00 87.06 113 GLU A CA 1
ATOM 859 C C . GLU A 1 113 ? 2.663 -9.141 -6.129 1.00 87.06 113 GLU A C 1
ATOM 861 O O . GLU A 1 113 ? 1.785 -9.648 -5.429 1.00 87.06 113 GLU A O 1
ATOM 866 N N . PRO A 1 114 ? 3.856 -8.791 -5.596 1.00 85.75 114 PRO A N 1
ATOM 867 C CA . PRO A 1 114 ? 4.183 -9.045 -4.188 1.00 85.75 114 PRO A CA 1
ATOM 868 C C . PRO A 1 114 ? 3.179 -8.442 -3.194 1.00 85.75 114 PRO A C 1
ATOM 870 O O . PRO A 1 114 ? 2.838 -9.066 -2.189 1.00 85.75 114 PRO A O 1
ATOM 873 N N . LEU A 1 115 ? 2.661 -7.240 -3.472 1.00 88.56 115 LEU A N 1
ATOM 874 C CA . LEU A 1 115 ? 1.626 -6.613 -2.647 1.00 88.56 115 LEU A CA 1
ATOM 875 C C . LEU A 1 115 ? 0.305 -7.368 -2.693 1.00 88.56 115 LEU A C 1
ATOM 877 O O . LEU A 1 115 ? -0.365 -7.501 -1.669 1.00 88.56 115 LEU A O 1
ATOM 881 N N . ARG A 1 116 ? -0.096 -7.836 -3.877 1.00 91.50 116 ARG A N 1
ATOM 882 C CA . ARG A 1 116 ? -1.329 -8.610 -4.030 1.00 91.50 116 ARG A CA 1
ATOM 883 C C . ARG A 1 116 ? -1.234 -9.923 -3.267 1.00 91.50 116 ARG A C 1
ATOM 885 O O . ARG A 1 116 ? -2.178 -10.236 -2.544 1.00 91.50 116 ARG A O 1
ATOM 892 N N . ASP A 1 117 ? -0.111 -10.625 -3.363 1.00 90.81 117 ASP A N 1
ATOM 893 C CA . ASP A 1 117 ? 0.120 -11.880 -2.644 1.00 90.81 117 ASP A CA 1
ATOM 894 C C . ASP A 1 117 ? 0.102 -11.665 -1.125 1.00 90.81 117 ASP A C 1
ATOM 896 O O . ASP A 1 117 ? -0.614 -12.361 -0.400 1.00 90.81 117 ASP A O 1
ATOM 900 N N . ALA A 1 118 ? 0.802 -10.637 -0.637 1.00 90.81 118 ALA A N 1
ATOM 901 C CA . ALA A 1 118 ? 0.823 -10.295 0.782 1.00 90.81 118 ALA A CA 1
ATOM 902 C C . ALA A 1 118 ? -0.567 -9.947 1.333 1.00 90.81 118 ALA A C 1
ATOM 904 O O . ALA A 1 118 ? -0.956 -10.423 2.398 1.00 90.81 118 ALA A O 1
ATOM 905 N N . LEU A 1 119 ? -1.340 -9.144 0.596 1.00 92.94 119 LEU A N 1
ATOM 906 C CA . LEU A 1 119 ? -2.704 -8.765 0.973 1.00 92.94 119 LEU A CA 1
ATOM 907 C C . LEU A 1 119 ? -3.670 -9.955 0.940 1.00 92.94 119 LEU A C 1
ATOM 909 O O . LEU A 1 119 ? -4.580 -10.025 1.763 1.00 92.94 119 LEU A O 1
ATOM 913 N N . GLN A 1 120 ? -3.489 -10.893 0.010 1.00 92.69 120 GLN A N 1
ATOM 914 C CA . GLN A 1 120 ? -4.286 -12.120 -0.042 1.00 92.69 120 GLN A CA 1
ATOM 915 C C . GLN A 1 120 ? -3.990 -13.053 1.136 1.00 92.69 120 GLN A C 1
ATOM 917 O O . GLN A 1 120 ? -4.915 -13.695 1.628 1.00 92.69 120 GLN A O 1
ATOM 922 N N . ALA A 1 121 ? -2.743 -13.103 1.610 1.00 90.06 121 ALA A N 1
ATOM 923 C CA . ALA A 1 121 ? -2.339 -13.950 2.732 1.00 90.06 121 ALA A CA 1
ATOM 924 C C . ALA A 1 121 ? -2.923 -13.512 4.090 1.00 90.06 121 ALA A C 1
ATOM 926 O O . ALA A 1 121 ? -2.977 -14.316 5.018 1.00 90.06 121 ALA A O 1
ATOM 927 N N . VAL A 1 122 ? -3.351 -12.251 4.208 1.00 89.88 122 VAL A N 1
ATOM 928 C CA . VAL A 1 122 ? -3.888 -11.652 5.446 1.00 89.88 122 VAL A CA 1
ATOM 929 C C . VAL A 1 122 ? -5.376 -11.300 5.365 1.00 89.88 122 VAL A C 1
ATOM 931 O O . VAL A 1 122 ? -5.888 -10.614 6.249 1.00 89.88 122 VAL A O 1
ATOM 934 N N . ARG A 1 123 ? -6.051 -11.724 4.292 1.00 79.31 123 ARG A N 1
ATOM 935 C CA . ARG A 1 123 ? -7.501 -11.586 4.125 1.00 79.31 123 ARG A CA 1
ATOM 936 C C . ARG A 1 123 ? -8.255 -12.576 5.010 1.00 79.31 123 ARG A C 1
ATOM 938 O O . ARG A 1 123 ? -9.320 -12.166 5.519 1.00 79.31 123 ARG A O 1
#

Radius of gyration: 13.79 Å; chains: 1; bounding box: 34×34×33 Å